Protein AF-A0A916D2C6-F1 (afdb_monomer)

pLDDT: mean 77.88, std 15.93, range [41.0, 95.31]

Secondary structure (DSSP, 8-state):
-THHHHHHHHTT-TTTTS----HHHHHHHHHHHHHHHHHS-TTTHHHHHHHHHHHHHHHTTPPPHHHHHHHHHHHHHHHHHHHHHHHHHHHHHHHHTT-

Sequence (99 aa):
GGFARLDRIERSNPHEDRQMISSATLDDLARRIGRAIEASPAKDIEKNVKALLQGGLAKLDVVPRAEFDVQAKVLARTREKLDALERKVAELEARQSGG

Radius of gyration: 24.2 Å; Cα contacts (8 Å, |Δi|>4): 20; chains: 1; bounding box: 48×23×71 Å

Foldseek 3Di:
DCVVVVVVVVVPPPCVPVPQQDPVLVVVLVVVLVVLCVVDDPVCSVVSSVVSVVVSCVVRPDDPPVNVVVVVVVVVVVVVVVVVVVVVVVVVVVVVVVD

Structure (mmCIF, N/CA/C/O backbone):
data_AF-A0A916D2C6-F1
#
_entry.id   AF-A0A916D2C6-F1
#
loop_
_atom_site.group_PDB
_atom_site.id
_atom_site.type_symbol
_atom_site.label_atom_id
_atom_site.label_alt_id
_atom_site.label_comp_id
_atom_site.label_asym_id
_atom_site.label_entity_id
_atom_site.label_seq_id
_atom_site.pdbx_PDB_ins_code
_atom_site.Cartn_x
_atom_site.Cartn_y
_atom_site.Cartn_z
_atom_site.occupancy
_atom_site.B_iso_or_equiv
_atom_site.auth_seq_id
_atom_site.auth_comp_id
_atom_site.auth_asym_id
_atom_site.auth_atom_id
_atom_site.pdbx_PDB_model_num
ATOM 1 N N . GLY A 1 1 ? -26.612 9.510 21.460 1.00 41.00 1 GLY A N 1
ATOM 2 C CA . GLY A 1 1 ? -27.159 8.849 20.259 1.00 41.00 1 GLY A CA 1
ATOM 3 C C . GLY A 1 1 ? -26.019 8.342 19.401 1.00 41.00 1 GLY A C 1
ATOM 4 O O . GLY A 1 1 ? -25.162 9.139 19.040 1.00 41.00 1 GLY A O 1
ATOM 5 N N . GLY A 1 2 ? -25.973 7.034 19.134 1.00 49.09 2 GLY A N 1
ATOM 6 C CA . GLY A 1 2 ? -24.842 6.350 18.479 1.00 49.09 2 GLY A CA 1
ATOM 7 C C . GLY A 1 2 ? -24.512 6.821 17.056 1.00 49.09 2 GLY A C 1
ATOM 8 O O . GLY A 1 2 ? -23.376 6.675 16.622 1.00 49.09 2 GLY A O 1
ATOM 9 N N . PHE A 1 3 ? -25.449 7.489 16.375 1.00 47.19 3 PHE A N 1
ATOM 10 C CA . PHE A 1 3 ? -25.261 8.012 15.015 1.00 47.19 3 PHE A CA 1
ATOM 11 C C . PHE A 1 3 ? -24.168 9.090 14.890 1.00 47.19 3 PHE A C 1
ATOM 13 O O . PHE A 1 3 ? -23.551 9.202 13.841 1.00 47.19 3 PHE A O 1
ATOM 20 N N . ALA A 1 4 ? -23.864 9.838 15.957 1.00 50.91 4 ALA A N 1
ATOM 21 C CA . ALA A 1 4 ? -22.848 10.897 15.916 1.00 50.91 4 ALA A CA 1
ATOM 22 C C . ALA A 1 4 ? -21.395 10.393 16.080 1.00 50.91 4 ALA A C 1
ATOM 24 O O . ALA A 1 4 ? -20.459 11.177 15.930 1.00 50.91 4 ALA A O 1
ATOM 25 N N . ARG A 1 5 ? -21.179 9.111 16.430 1.00 55.53 5 ARG A N 1
ATOM 26 C CA . ARG A 1 5 ? -19.826 8.547 16.626 1.00 55.53 5 ARG A CA 1
ATOM 27 C C . ARG A 1 5 ? -19.254 7.878 15.375 1.00 55.53 5 ARG A C 1
ATOM 29 O O . ARG A 1 5 ? -18.042 7.945 15.191 1.00 55.53 5 ARG A O 1
ATOM 36 N N . LEU A 1 6 ? -20.090 7.305 14.506 1.00 48.97 6 LEU A N 1
ATOM 37 C CA . LEU A 1 6 ? -19.640 6.716 13.233 1.00 48.97 6 LEU A CA 1
ATOM 38 C C . LEU A 1 6 ? -18.980 7.758 12.314 1.00 48.97 6 LEU A C 1
ATOM 40 O O . LEU A 1 6 ? -17.938 7.487 11.723 1.00 48.97 6 LEU A O 1
ATOM 44 N N . ASP A 1 7 ? -19.497 8.985 12.333 1.00 52.03 7 ASP A N 1
ATOM 45 C CA . ASP A 1 7 ? -18.976 10.164 11.625 1.00 52.03 7 ASP A CA 1
ATOM 46 C C . ASP A 1 7 ? -17.522 10.534 12.018 1.00 52.03 7 ASP A C 1
ATOM 48 O O . ASP A 1 7 ? -16.789 11.204 11.287 1.00 52.03 7 ASP A O 1
ATOM 52 N N . ARG A 1 8 ? -17.071 10.092 13.204 1.00 53.44 8 ARG A N 1
ATOM 53 C CA . ARG A 1 8 ? -15.700 10.303 13.699 1.00 53.44 8 ARG A CA 1
ATOM 54 C C . ARG A 1 8 ? -14.720 9.249 13.177 1.00 53.44 8 ARG A C 1
ATOM 56 O O . ARG A 1 8 ? -13.536 9.549 13.034 1.00 53.44 8 ARG A O 1
ATOM 63 N N . ILE A 1 9 ? -15.196 8.036 12.895 1.00 51.50 9 ILE A N 1
ATOM 64 C CA . ILE A 1 9 ? -14.363 6.942 12.377 1.00 51.50 9 ILE A CA 1
ATOM 65 C C . ILE A 1 9 ? -14.061 7.166 10.891 1.00 51.50 9 ILE A C 1
ATOM 67 O O . ILE A 1 9 ? -12.929 6.936 10.477 1.00 51.50 9 ILE A O 1
ATOM 71 N N . GLU A 1 10 ? -15.011 7.692 10.108 1.00 51.00 10 GLU A N 1
ATOM 72 C CA . GLU A 1 10 ? -14.760 8.059 8.702 1.00 51.00 10 GLU A CA 1
ATOM 73 C C . GLU A 1 10 ? -13.712 9.171 8.561 1.00 51.00 10 GLU A C 1
ATOM 75 O O . GLU A 1 10 ? -12.842 9.078 7.702 1.00 51.00 10 GLU A O 1
ATOM 80 N N . ARG A 1 11 ? -13.707 10.158 9.468 1.00 51.22 11 ARG A N 1
ATOM 81 C CA . ARG A 1 11 ? -12.689 11.229 9.522 1.00 51.22 11 ARG A CA 1
ATOM 82 C C . ARG A 1 11 ? -11.307 10.782 10.007 1.00 51.22 11 ARG A C 1
ATOM 84 O O . ARG A 1 11 ? -10.365 11.564 9.974 1.00 51.22 11 ARG A O 1
ATOM 91 N N . SER A 1 12 ? -11.194 9.549 10.494 1.00 44.62 12 SER A N 1
ATOM 92 C CA . SER A 1 12 ? -9.956 8.971 11.019 1.00 44.62 12 SER A CA 1
ATOM 93 C C . SER A 1 12 ? -9.455 7.865 10.095 1.00 44.62 12 SER A C 1
ATOM 95 O O . SER A 1 12 ? -9.028 6.819 10.576 1.00 44.62 12 SER A O 1
ATOM 97 N N . ASN A 1 13 ? -9.562 8.040 8.777 1.00 46.59 13 ASN A N 1
ATOM 98 C CA . ASN A 1 13 ? -8.932 7.137 7.826 1.00 46.59 13 ASN A CA 1
ATOM 99 C C . ASN A 1 13 ? -7.476 7.601 7.613 1.00 46.59 13 ASN A C 1
ATOM 101 O O . ASN A 1 13 ? -7.244 8.510 6.818 1.00 46.59 13 ASN A O 1
ATOM 105 N N . PRO A 1 14 ? -6.464 7.008 8.279 1.00 50.44 14 PRO A N 1
ATOM 106 C CA . PRO A 1 14 ? -5.063 7.446 8.189 1.00 50.44 14 PRO A CA 1
ATOM 107 C C . PRO A 1 14 ? -4.4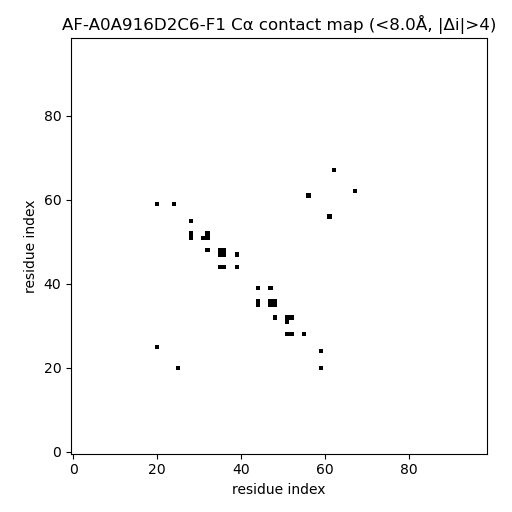34 7.215 6.802 1.00 50.44 14 PRO A C 1
ATOM 109 O O . PRO A 1 14 ? -3.233 7.396 6.620 1.00 50.44 14 PRO A O 1
ATOM 112 N N . HIS A 1 15 ? -5.227 6.762 5.829 1.00 52.28 15 HIS A N 1
ATOM 113 C CA . HIS A 1 15 ? -4.807 6.485 4.465 1.00 52.28 15 HIS A CA 1
ATOM 114 C C . HIS A 1 15 ? -5.211 7.572 3.458 1.00 52.28 15 HIS A C 1
ATOM 116 O O . HIS A 1 15 ? -4.809 7.449 2.307 1.00 52.28 15 HIS A O 1
ATOM 122 N N . GLU A 1 16 ? -5.952 8.623 3.843 1.00 51.16 16 GLU A N 1
ATOM 123 C CA . GLU A 1 16 ? -6.243 9.740 2.918 1.00 51.16 16 GLU A CA 1
ATOM 124 C C . GLU A 1 16 ? -4.973 10.496 2.484 1.00 51.16 16 GLU A C 1
ATOM 126 O O . GLU A 1 16 ? -4.892 10.937 1.342 1.00 51.16 16 GLU A O 1
ATOM 131 N N . ASP A 1 17 ? -3.941 10.538 3.337 1.00 49.84 17 ASP A N 1
ATOM 132 C CA . ASP A 1 17 ? -2.640 11.165 3.040 1.00 49.84 17 ASP A CA 1
ATOM 133 C C . ASP A 1 17 ? -1.627 10.224 2.361 1.00 49.84 17 ASP A C 1
ATOM 135 O O . ASP A 1 17 ? -0.497 10.625 2.059 1.00 49.84 17 ASP A O 1
ATOM 139 N N . ARG A 1 18 ? -1.991 8.961 2.081 1.00 54.06 18 ARG A N 1
ATOM 140 C CA . ARG A 1 18 ? -1.160 8.115 1.215 1.00 54.06 18 ARG A CA 1
ATOM 141 C C . ARG A 1 18 ? -1.301 8.649 -0.197 1.00 54.06 18 ARG A C 1
ATOM 143 O O . ARG A 1 18 ? -2.290 8.376 -0.867 1.00 54.06 18 ARG A O 1
ATOM 150 N N . GLN A 1 19 ? -0.296 9.411 -0.616 1.00 53.97 19 GLN A N 1
ATOM 151 C CA . GLN A 1 19 ? -0.115 9.903 -1.972 1.00 53.97 19 GLN A CA 1
ATOM 152 C C . GLN A 1 19 ? -0.475 8.788 -2.967 1.00 53.97 19 GLN A C 1
ATOM 154 O O . GLN A 1 19 ? 0.292 7.848 -3.174 1.00 53.97 19 GLN A O 1
ATOM 159 N N . MET A 1 20 ? -1.689 8.852 -3.524 1.00 59.69 20 MET A N 1
ATOM 160 C CA . MET A 1 20 ? -2.102 7.928 -4.571 1.00 59.69 20 MET A CA 1
ATOM 161 C C . MET A 1 20 ? -1.134 8.101 -5.734 1.00 59.69 20 MET A C 1
ATOM 163 O O . MET A 1 20 ? -0.638 9.208 -5.962 1.00 59.69 20 MET A O 1
ATOM 167 N N . ILE A 1 21 ? -0.857 7.010 -6.451 1.00 69.94 21 ILE A N 1
ATOM 168 C CA . ILE A 1 21 ? 0.002 7.030 -7.637 1.00 69.94 21 ILE A CA 1
ATOM 169 C C . ILE A 1 21 ? -0.388 8.237 -8.494 1.00 69.94 21 ILE A C 1
ATOM 171 O O . ILE A 1 21 ? -1.504 8.309 -9.011 1.00 69.94 21 ILE A O 1
ATOM 175 N N . SER A 1 22 ? 0.514 9.212 -8.598 1.00 69.19 22 SER A N 1
ATOM 176 C CA . SER A 1 22 ? 0.216 10.449 -9.310 1.00 69.19 22 SER A CA 1
ATOM 177 C C . SER A 1 22 ? 0.388 10.234 -10.809 1.00 69.19 22 SER A C 1
ATOM 179 O O . SER A 1 22 ? 1.280 9.494 -11.243 1.00 69.19 22 SER A O 1
ATOM 181 N N . SER A 1 23 ? -0.417 10.925 -11.616 1.00 74.88 23 SER A N 1
ATOM 182 C CA . SER A 1 23 ? -0.250 10.936 -13.075 1.00 74.88 23 SER A CA 1
ATOM 183 C C . SER A 1 23 ? 1.178 11.322 -13.474 1.00 74.88 23 SER A C 1
ATOM 185 O O . SER A 1 23 ? 1.774 10.662 -14.315 1.00 74.88 23 SER A O 1
ATOM 187 N N . ALA A 1 24 ? 1.781 12.287 -12.773 1.00 78.06 24 ALA A N 1
ATOM 188 C CA . ALA A 1 24 ? 3.161 12.714 -12.998 1.00 78.06 24 ALA A CA 1
ATOM 189 C C . ALA A 1 24 ? 4.191 11.578 -12.822 1.00 78.06 24 ALA A C 1
ATOM 191 O O . ALA A 1 24 ? 5.153 11.491 -13.585 1.00 78.06 24 ALA A O 1
ATOM 192 N N . THR A 1 25 ? 3.998 10.686 -11.844 1.00 81.94 25 THR A N 1
ATOM 193 C CA . THR A 1 25 ? 4.900 9.536 -11.629 1.00 81.94 25 THR A CA 1
ATOM 194 C C . THR A 1 25 ? 4.736 8.440 -12.683 1.00 81.94 25 THR A C 1
ATOM 196 O O . THR A 1 25 ? 5.725 7.830 -13.096 1.00 81.94 25 THR A O 1
ATOM 199 N N . LEU A 1 26 ? 3.508 8.220 -13.163 1.00 84.44 26 LEU A N 1
ATOM 200 C CA . LEU A 1 26 ? 3.226 7.310 -14.276 1.00 84.44 26 LEU A CA 1
ATOM 201 C C . LEU A 1 26 ? 3.805 7.849 -15.590 1.00 84.44 26 LEU A C 1
ATOM 203 O O . LEU A 1 26 ? 4.423 7.094 -16.342 1.00 84.44 26 LEU A O 1
ATOM 207 N N . ASP A 1 27 ? 3.677 9.155 -15.824 1.00 87.75 27 ASP A N 1
ATOM 208 C CA . ASP A 1 27 ? 4.220 9.834 -16.999 1.00 87.75 27 ASP A CA 1
ATOM 209 C C . ASP A 1 27 ? 5.752 9.753 -17.050 1.00 87.75 27 ASP A C 1
ATOM 211 O O . ASP A 1 27 ? 6.326 9.502 -18.113 1.00 87.75 27 ASP A O 1
ATOM 215 N N . ASP A 1 28 ? 6.441 9.912 -15.914 1.00 87.81 28 ASP A N 1
ATOM 216 C CA . ASP A 1 28 ? 7.897 9.734 -15.859 1.00 87.81 28 ASP A CA 1
ATOM 217 C C . ASP A 1 28 ? 8.311 8.288 -16.175 1.00 87.81 28 ASP A C 1
ATOM 219 O O . ASP A 1 28 ? 9.224 8.063 -16.978 1.00 87.81 28 ASP A O 1
ATOM 223 N N . LEU A 1 29 ? 7.608 7.295 -15.616 1.00 88.88 29 LEU A N 1
ATOM 224 C CA . LEU A 1 29 ? 7.867 5.884 -15.908 1.00 88.88 29 LEU A CA 1
ATOM 225 C C . LEU A 1 29 ? 7.666 5.572 -17.398 1.00 88.88 29 LEU A C 1
ATOM 227 O O . LEU A 1 29 ? 8.537 4.951 -18.013 1.00 88.88 29 LEU A O 1
ATOM 231 N N . ALA A 1 30 ? 6.573 6.052 -17.996 1.00 89.56 30 ALA A N 1
ATOM 232 C CA . ALA A 1 30 ? 6.287 5.881 -19.418 1.00 89.56 30 ALA A CA 1
ATOM 233 C C . ALA A 1 30 ? 7.390 6.494 -20.297 1.00 89.56 30 ALA A C 1
ATOM 235 O O . ALA A 1 30 ? 7.895 5.844 -21.215 1.00 89.56 30 ALA A O 1
ATOM 236 N N . ARG A 1 31 ? 7.849 7.710 -19.967 1.00 92.50 31 ARG A N 1
ATOM 237 C CA . ARG A 1 31 ? 8.959 8.373 -20.672 1.00 92.50 31 ARG A CA 1
ATOM 238 C C . ARG A 1 31 ? 10.276 7.607 -20.539 1.00 92.50 31 ARG A C 1
ATOM 240 O O . ARG A 1 31 ? 11.044 7.537 -21.497 1.00 92.50 31 ARG A O 1
ATOM 247 N N . ARG A 1 32 ? 10.563 7.037 -19.364 1.00 88.94 32 ARG A N 1
ATOM 248 C CA . ARG A 1 32 ? 11.775 6.232 -19.124 1.00 88.94 32 ARG A CA 1
ATOM 249 C C . ARG A 1 32 ? 11.758 4.927 -19.915 1.00 88.94 32 ARG A C 1
ATOM 251 O O . ARG A 1 32 ? 12.798 4.544 -20.444 1.00 88.94 32 ARG A O 1
ATOM 258 N N . ILE A 1 33 ? 10.595 4.289 -20.035 1.00 91.06 33 ILE A N 1
ATOM 259 C CA . ILE A 1 33 ? 10.403 3.100 -20.873 1.00 91.06 33 ILE A CA 1
ATOM 260 C C . ILE A 1 33 ? 10.592 3.448 -22.352 1.00 91.06 33 ILE A C 1
ATOM 262 O O . ILE A 1 33 ? 11.357 2.763 -23.023 1.00 91.06 33 ILE A O 1
ATOM 266 N N . GLY A 1 34 ? 9.983 4.535 -22.841 1.00 90.06 34 GLY A N 1
ATOM 267 C CA . GLY A 1 34 ? 10.144 4.985 -24.231 1.00 90.06 34 GLY A CA 1
ATOM 268 C C . GLY A 1 34 ? 11.613 5.187 -24.617 1.00 90.06 34 GLY A C 1
ATOM 269 O O . GLY A 1 34 ? 12.085 4.593 -25.582 1.00 90.06 34 GLY A O 1
ATOM 270 N N . ARG A 1 35 ? 12.378 5.908 -23.784 1.00 90.12 35 ARG A N 1
ATOM 271 C CA . ARG A 1 35 ? 13.826 6.094 -23.997 1.00 90.12 35 ARG A CA 1
ATOM 272 C C . ARG A 1 35 ? 14.608 4.781 -23.985 1.00 90.12 35 ARG A C 1
ATOM 274 O O . ARG A 1 35 ? 15.560 4.623 -24.740 1.00 90.12 35 ARG A O 1
ATOM 281 N N . ALA A 1 36 ? 14.237 3.844 -23.114 1.00 88.25 36 ALA A N 1
ATOM 282 C CA . ALA A 1 36 ? 14.913 2.555 -23.036 1.00 88.25 36 ALA A CA 1
ATOM 283 C C . ALA A 1 36 ? 14.640 1.679 -24.260 1.00 88.25 36 ALA A C 1
ATOM 285 O O . ALA A 1 36 ? 15.532 0.945 -24.672 1.00 88.25 36 ALA A O 1
ATOM 286 N N . ILE A 1 37 ? 13.446 1.768 -24.849 1.00 90.31 37 ILE A N 1
ATOM 287 C CA . ILE A 1 37 ? 13.102 1.085 -26.100 1.00 90.31 37 ILE A CA 1
ATOM 288 C C . ILE A 1 37 ? 13.929 1.658 -27.254 1.00 90.31 37 ILE A C 1
ATOM 290 O O . ILE A 1 37 ? 14.555 0.891 -27.977 1.00 90.31 37 ILE A O 1
ATOM 294 N N . GLU A 1 38 ? 13.993 2.986 -27.385 1.00 88.69 38 GLU A N 1
ATOM 295 C CA . GLU A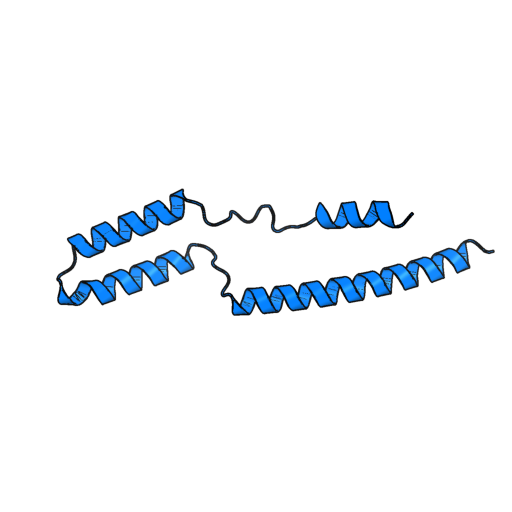 1 38 ? 14.774 3.664 -28.433 1.00 88.69 38 GLU A CA 1
ATOM 296 C C . GLU A 1 38 ? 16.279 3.366 -28.343 1.00 88.69 38 GLU A C 1
ATOM 298 O O . GLU A 1 38 ? 16.950 3.230 -29.363 1.00 88.69 38 GLU A O 1
ATOM 303 N N . ALA A 1 39 ? 16.811 3.242 -27.123 1.00 86.25 39 ALA A N 1
ATOM 304 C CA . ALA A 1 39 ? 18.231 2.997 -26.879 1.00 86.25 39 ALA A CA 1
ATOM 305 C C . ALA A 1 39 ? 18.624 1.506 -26.852 1.00 86.25 39 ALA A C 1
ATOM 307 O O . ALA A 1 39 ? 19.816 1.200 -26.777 1.00 86.25 39 ALA A O 1
ATOM 308 N N . SER A 1 40 ? 17.664 0.572 -26.870 1.00 86.25 40 SER A N 1
ATOM 309 C CA . SER A 1 40 ? 17.952 -0.863 -26.740 1.00 86.25 40 SER A CA 1
ATOM 310 C C . SER A 1 40 ? 18.011 -1.569 -28.095 1.00 86.25 40 SER A C 1
ATOM 312 O O . SER A 1 40 ? 17.127 -1.382 -28.931 1.00 86.25 40 SER A O 1
ATOM 314 N N . PRO A 1 41 ? 18.980 -2.480 -28.302 1.00 88.19 41 PRO A N 1
ATOM 315 C CA . PRO A 1 41 ? 18.924 -3.428 -29.406 1.00 88.19 41 PRO A CA 1
ATOM 316 C C . PRO A 1 41 ? 17.616 -4.225 -29.372 1.00 88.19 41 PRO A C 1
ATOM 318 O O . PRO A 1 41 ? 17.178 -4.643 -28.301 1.00 88.19 41 PRO A O 1
ATOM 321 N N . ALA A 1 42 ? 17.028 -4.514 -30.539 1.00 85.56 42 ALA A N 1
ATOM 322 C CA . ALA A 1 42 ? 15.725 -5.184 -30.647 1.00 85.56 42 ALA A CA 1
ATOM 323 C C . ALA A 1 42 ? 15.610 -6.490 -29.833 1.00 85.56 42 ALA A C 1
ATOM 325 O O . ALA A 1 42 ? 14.537 -6.820 -29.337 1.00 85.56 42 ALA A O 1
ATOM 326 N N . LYS A 1 43 ? 16.725 -7.212 -29.660 1.00 86.19 43 LYS A N 1
ATOM 327 C CA . LYS A 1 43 ? 16.795 -8.465 -28.892 1.00 86.19 43 LYS A CA 1
ATOM 328 C C . LYS A 1 43 ? 16.696 -8.279 -27.372 1.00 86.19 43 LYS A C 1
ATOM 330 O O . LYS A 1 43 ? 16.307 -9.218 -26.689 1.00 86.19 43 LYS A O 1
ATOM 335 N N . ASP A 1 44 ? 17.020 -7.097 -26.853 1.00 88.38 44 ASP A N 1
ATOM 336 C CA . ASP A 1 44 ? 17.092 -6.818 -25.412 1.00 88.38 44 ASP A CA 1
ATOM 337 C C . ASP A 1 44 ? 15.954 -5.916 -24.907 1.00 88.38 44 ASP A C 1
ATOM 339 O O . ASP A 1 44 ? 15.825 -5.709 -23.697 1.00 88.38 44 ASP A O 1
ATOM 343 N N . ILE A 1 45 ? 15.102 -5.406 -25.807 1.00 89.88 45 ILE A N 1
ATOM 344 C CA . ILE A 1 45 ? 13.986 -4.507 -25.469 1.00 89.88 45 ILE A CA 1
ATOM 345 C C . ILE A 1 45 ? 13.097 -5.117 -24.381 1.00 89.88 45 ILE A C 1
ATOM 347 O O . ILE A 1 45 ? 12.859 -4.474 -23.361 1.00 89.88 45 ILE A O 1
ATOM 351 N N . GLU A 1 46 ? 12.637 -6.359 -24.557 1.00 88.62 46 GLU A N 1
ATOM 352 C CA . GLU A 1 46 ? 11.730 -7.008 -23.602 1.00 88.62 46 GLU A CA 1
ATOM 353 C C . GLU A 1 46 ? 12.340 -7.067 -22.194 1.00 88.62 46 GLU A C 1
ATOM 355 O O . GLU A 1 46 ? 11.701 -6.698 -21.206 1.00 88.62 46 GLU A O 1
ATOM 360 N N . LYS A 1 47 ? 13.614 -7.464 -22.106 1.00 90.38 47 LYS A N 1
ATOM 361 C CA . LYS A 1 47 ? 14.350 -7.571 -20.844 1.00 90.38 47 LYS A CA 1
ATOM 362 C C . LYS A 1 47 ? 14.499 -6.208 -20.165 1.00 90.38 47 LYS A C 1
ATOM 364 O O . LYS A 1 47 ? 14.237 -6.093 -18.966 1.00 90.38 47 LYS A O 1
ATOM 369 N N . ASN A 1 48 ? 14.889 -5.182 -20.920 1.00 87.88 48 ASN A N 1
ATOM 370 C CA . ASN A 1 48 ? 15.122 -3.837 -20.391 1.00 87.88 48 ASN A CA 1
ATOM 371 C C . ASN A 1 48 ? 13.814 -3.160 -19.957 1.00 87.88 48 ASN A C 1
ATOM 373 O O . ASN A 1 48 ? 13.754 -2.565 -18.880 1.00 87.88 48 ASN A O 1
ATOM 377 N N . VAL A 1 49 ? 12.740 -3.317 -20.735 1.00 90.38 49 VAL A N 1
ATOM 378 C CA . VAL A 1 49 ? 11.403 -2.813 -20.387 1.00 90.38 49 VAL A CA 1
ATOM 379 C C . VAL A 1 49 ? 10.868 -3.511 -19.137 1.00 90.38 49 VAL A C 1
ATOM 381 O O . VAL A 1 49 ? 10.389 -2.840 -18.223 1.00 90.38 49 VAL A O 1
ATOM 384 N N . LYS A 1 50 ? 11.003 -4.840 -19.039 1.00 89.31 50 LYS A N 1
ATOM 385 C CA . LYS A 1 50 ? 10.571 -5.604 -17.860 1.00 89.31 50 LYS A CA 1
ATOM 386 C C . LYS A 1 50 ? 11.294 -5.157 -16.589 1.00 89.31 50 LYS A C 1
ATOM 388 O O . LYS A 1 50 ? 10.640 -4.936 -15.572 1.00 89.31 50 LYS A O 1
ATOM 393 N N . ALA A 1 51 ? 12.612 -4.964 -16.652 1.00 89.62 51 ALA A N 1
ATOM 394 C CA . ALA A 1 51 ? 13.396 -4.483 -15.515 1.00 89.62 51 ALA A CA 1
ATOM 395 C C . ALA A 1 51 ? 12.968 -3.072 -15.067 1.00 89.62 51 ALA A C 1
ATOM 397 O O . ALA A 1 51 ? 12.852 -2.804 -13.869 1.00 89.62 51 ALA A O 1
ATOM 398 N N . LEU A 1 52 ? 12.677 -2.176 -16.018 1.00 88.94 52 LEU A N 1
ATOM 399 C CA . LEU A 1 52 ? 12.196 -0.824 -15.721 1.00 88.94 52 LEU A CA 1
ATOM 400 C C . LEU A 1 52 ? 10.785 -0.810 -15.136 1.00 88.94 52 LEU A C 1
ATOM 402 O O . LEU A 1 52 ? 10.540 -0.049 -14.205 1.00 88.94 52 LEU A O 1
ATOM 406 N N . LEU A 1 53 ? 9.880 -1.657 -15.629 1.00 88.00 53 LEU A N 1
ATOM 407 C CA . LEU A 1 53 ? 8.539 -1.813 -15.065 1.00 88.00 53 LEU A CA 1
ATOM 408 C C . LEU A 1 53 ? 8.598 -2.345 -13.633 1.00 88.00 53 LEU A C 1
ATOM 410 O O . LEU A 1 53 ? 7.961 -1.783 -12.748 1.00 88.00 53 LEU A O 1
ATOM 414 N N . GLN A 1 54 ? 9.406 -3.377 -13.383 1.00 85.75 54 GLN A N 1
ATOM 415 C CA . GLN A 1 54 ? 9.588 -3.934 -12.041 1.00 85.75 54 GLN A CA 1
ATOM 416 C C . GLN A 1 54 ? 10.166 -2.895 -11.071 1.00 85.75 54 GLN A C 1
ATOM 418 O O . GLN A 1 54 ? 9.639 -2.715 -9.974 1.00 85.75 54 GLN A O 1
ATOM 423 N N . GLY A 1 55 ? 11.203 -2.160 -11.485 1.00 85.56 55 GLY A N 1
ATOM 424 C CA . GLY A 1 55 ? 11.795 -1.098 -10.669 1.00 85.56 55 GLY A CA 1
ATOM 425 C C . GLY A 1 55 ? 10.902 0.138 -10.512 1.00 85.56 55 GLY A C 1
ATOM 426 O O . GLY A 1 55 ? 10.972 0.817 -9.491 1.00 85.56 55 GLY A O 1
ATOM 427 N N . GLY A 1 56 ? 10.070 0.443 -11.510 1.00 84.62 56 GLY A N 1
ATOM 428 C CA . GLY A 1 56 ? 9.097 1.532 -11.478 1.00 84.62 56 GLY A CA 1
ATOM 429 C C . GLY A 1 56 ? 7.957 1.242 -10.513 1.00 84.62 56 GLY A C 1
ATOM 430 O O . GLY A 1 56 ? 7.708 2.035 -9.614 1.00 84.62 56 GLY A O 1
ATOM 431 N N . LEU A 1 57 ? 7.329 0.071 -10.637 1.00 81.06 57 LEU A N 1
ATOM 432 C CA . LEU A 1 57 ? 6.244 -0.364 -9.756 1.00 81.06 57 LEU A CA 1
ATOM 433 C C . LEU A 1 57 ? 6.695 -0.465 -8.294 1.00 81.06 57 LEU A C 1
ATOM 435 O O . LEU A 1 57 ? 5.979 -0.001 -7.414 1.00 81.06 57 LEU A O 1
ATOM 439 N N . ALA A 1 58 ? 7.907 -0.961 -8.027 1.00 78.38 58 ALA A N 1
ATOM 440 C CA . ALA A 1 58 ? 8.460 -1.007 -6.671 1.00 78.38 58 ALA A CA 1
ATOM 441 C C . ALA A 1 58 ? 8.606 0.382 -6.014 1.00 78.38 58 ALA A C 1
ATOM 443 O O . ALA A 1 58 ? 8.557 0.490 -4.793 1.00 78.38 58 ALA A O 1
ATOM 444 N N . LYS A 1 59 ? 8.773 1.451 -6.806 1.00 74.88 59 LYS A N 1
ATOM 445 C CA . LYS A 1 59 ? 8.857 2.835 -6.305 1.00 74.88 59 LYS A CA 1
ATOM 446 C C . LYS A 1 59 ? 7.497 3.497 -6.093 1.00 74.88 59 LYS A C 1
ATOM 448 O O . LYS A 1 59 ? 7.446 4.546 -5.462 1.00 74.88 59 LYS A O 1
ATOM 453 N N . LEU A 1 60 ? 6.423 2.917 -6.624 1.00 74.19 60 LEU A N 1
ATOM 454 C CA . LEU A 1 60 ? 5.070 3.473 -6.564 1.00 74.19 60 LEU A CA 1
ATOM 455 C C . LEU A 1 60 ? 4.279 3.021 -5.317 1.00 74.19 60 LEU A C 1
ATOM 457 O O . LEU A 1 60 ? 3.067 3.201 -5.296 1.00 74.19 60 LEU A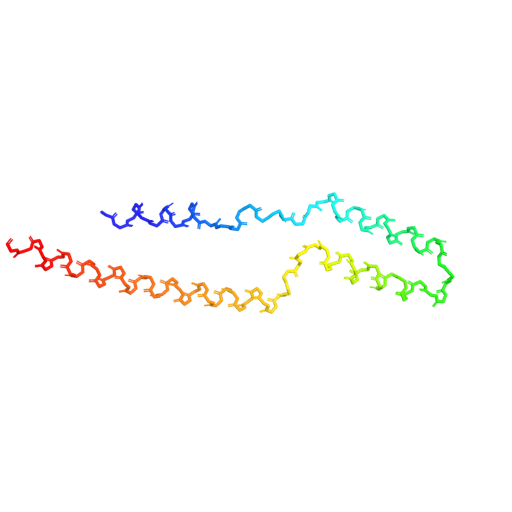 O 1
ATOM 461 N N . ASP A 1 61 ? 4.941 2.421 -4.312 1.00 67.50 61 ASP A N 1
ATOM 462 C CA . ASP A 1 61 ? 4.326 1.807 -3.109 1.00 67.50 61 ASP A CA 1
ATOM 463 C C . ASP A 1 61 ? 3.071 0.977 -3.450 1.00 67.50 61 ASP A C 1
ATOM 465 O O . ASP A 1 61 ? 2.046 1.0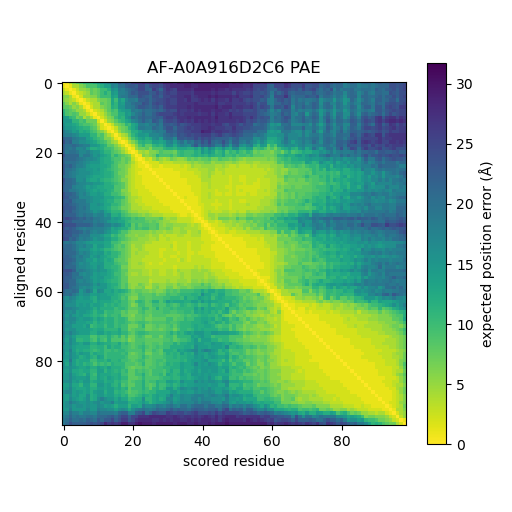26 -2.768 1.00 67.50 61 ASP A O 1
ATOM 469 N N . VAL A 1 62 ? 3.115 0.247 -4.575 1.00 71.62 62 VAL A N 1
ATOM 470 C CA . VAL A 1 62 ? 1.972 -0.552 -5.024 1.00 71.62 62 VAL A CA 1
ATOM 471 C C . VAL A 1 62 ? 1.774 -1.714 -4.063 1.00 71.62 62 VAL A C 1
ATOM 473 O O . VAL A 1 62 ? 2.618 -2.599 -3.951 1.00 71.62 62 VAL A O 1
ATOM 476 N N . VAL A 1 63 ? 0.633 -1.733 -3.382 1.00 67.56 63 VAL A N 1
ATOM 477 C CA . VAL A 1 63 ? 0.237 -2.886 -2.573 1.00 67.56 63 VAL A CA 1
ATOM 478 C C . VAL A 1 63 ? -0.260 -3.975 -3.527 1.00 67.56 63 VAL A C 1
ATOM 480 O O . VAL A 1 63 ? -1.200 -3.726 -4.294 1.00 67.56 63 VAL A O 1
ATOM 483 N N . PRO A 1 64 ? 0.326 -5.185 -3.517 1.00 77.44 64 PRO A N 1
ATOM 484 C CA . PRO A 1 64 ? -0.197 -6.298 -4.292 1.00 77.44 64 PRO A CA 1
ATOM 485 C C . PRO A 1 64 ? -1.670 -6.535 -3.963 1.00 77.44 64 PRO A C 1
ATOM 487 O O . PRO A 1 64 ? -2.080 -6.460 -2.803 1.00 77.44 64 PRO A O 1
ATOM 490 N N . ARG A 1 65 ? -2.481 -6.886 -4.968 1.00 78.00 65 ARG A N 1
ATOM 491 C CA . ARG A 1 65 ? -3.926 -7.074 -4.761 1.00 78.00 65 ARG A CA 1
ATOM 492 C C . ARG A 1 65 ? -4.242 -8.068 -3.635 1.00 78.00 65 ARG A C 1
ATOM 494 O O . ARG A 1 65 ? -5.150 -7.829 -2.849 1.00 78.00 65 ARG A O 1
ATOM 501 N N . ALA A 1 66 ? -3.451 -9.133 -3.517 1.00 75.88 66 ALA A N 1
ATOM 502 C CA . ALA A 1 66 ? -3.596 -10.118 -2.450 1.00 75.88 66 ALA A CA 1
ATOM 503 C C . ALA A 1 66 ? -3.401 -9.516 -1.044 1.00 75.88 66 ALA A C 1
ATOM 505 O O . ALA A 1 66 ? -4.142 -9.853 -0.123 1.00 75.88 66 ALA A O 1
ATOM 506 N N . GLU A 1 67 ? -2.441 -8.604 -0.872 1.00 77.50 67 GLU A N 1
ATOM 507 C CA . GLU A 1 67 ? -2.196 -7.928 0.407 1.00 77.50 67 GLU A CA 1
ATOM 508 C C . GLU A 1 67 ? -3.312 -6.935 0.743 1.00 77.50 67 GLU A C 1
ATOM 510 O O . GLU A 1 67 ? -3.729 -6.849 1.900 1.00 77.50 67 GLU A O 1
ATOM 515 N N . PHE A 1 68 ? -3.856 -6.247 -0.265 1.00 81.62 68 PHE A N 1
ATOM 516 C CA . PHE A 1 68 ? -5.042 -5.407 -0.100 1.00 81.62 68 PHE A CA 1
ATOM 517 C C . PHE A 1 68 ? -6.243 -6.226 0.393 1.00 81.62 68 PHE A C 1
ATOM 519 O O . PHE A 1 68 ? -6.895 -5.850 1.368 1.00 81.62 68 PHE A O 1
ATOM 526 N N . ASP A 1 69 ? -6.508 -7.377 -0.228 1.00 79.31 69 ASP A N 1
ATOM 527 C CA . ASP A 1 69 ? -7.634 -8.235 0.151 1.00 79.31 69 ASP A CA 1
ATOM 528 C C . ASP A 1 69 ? -7.480 -8.777 1.590 1.00 79.31 69 ASP A C 1
ATOM 530 O O . ASP A 1 69 ? -8.466 -8.928 2.318 1.00 79.31 69 ASP A O 1
ATOM 534 N N . VAL A 1 70 ? -6.246 -9.036 2.044 1.00 89.12 70 VAL A N 1
ATOM 535 C CA . VAL A 1 70 ? -5.960 -9.389 3.446 1.00 89.12 70 VAL A CA 1
ATOM 536 C C . VAL A 1 70 ? -6.254 -8.214 4.381 1.00 89.12 70 VAL A C 1
ATOM 538 O O . VAL A 1 70 ? -6.936 -8.404 5.390 1.00 89.12 70 VAL A O 1
ATOM 541 N N . GLN A 1 71 ? -5.802 -7.002 4.051 1.00 76.69 71 GLN A N 1
ATOM 542 C CA . GLN A 1 71 ? -6.069 -5.806 4.860 1.00 76.69 71 GLN A CA 1
ATOM 543 C C . GLN A 1 71 ? -7.571 -5.504 4.953 1.00 76.69 71 GLN A C 1
ATOM 545 O O . GLN A 1 71 ? -8.068 -5.208 6.040 1.00 76.69 71 GLN A O 1
ATOM 550 N N . ALA A 1 72 ? -8.319 -5.682 3.861 1.00 83.94 72 ALA A N 1
ATOM 551 C CA . ALA A 1 72 ? -9.773 -5.545 3.853 1.00 83.94 72 ALA A CA 1
ATOM 552 C C . ALA A 1 72 ? -10.453 -6.526 4.827 1.00 83.94 72 ALA A C 1
ATOM 554 O O . ALA A 1 72 ? -11.344 -6.137 5.584 1.00 83.94 72 ALA A O 1
ATOM 555 N N . LYS A 1 73 ? -9.994 -7.786 4.880 1.00 86.81 73 LYS A N 1
ATOM 556 C CA . LYS A 1 73 ? -10.488 -8.784 5.849 1.00 86.81 73 LYS A CA 1
ATOM 557 C C . LYS A 1 73 ? -10.152 -8.409 7.293 1.00 86.81 73 LYS A C 1
ATOM 559 O O . LYS A 1 73 ? -10.990 -8.568 8.180 1.00 86.81 73 LYS A O 1
ATOM 564 N N . VAL A 1 74 ? -8.940 -7.912 7.542 1.00 92.44 74 VAL A N 1
ATOM 565 C CA . VAL A 1 74 ? -8.531 -7.438 8.875 1.00 92.44 74 VAL A CA 1
ATOM 566 C C . VAL A 1 74 ? -9.403 -6.261 9.318 1.00 92.44 74 VAL A C 1
ATOM 568 O O . VAL A 1 74 ? -9.871 -6.245 10.459 1.00 92.44 74 VAL A O 1
ATOM 571 N N . LEU A 1 75 ? -9.681 -5.315 8.419 1.00 92.00 75 LEU A N 1
ATOM 572 C CA . LEU A 1 75 ? -10.550 -4.172 8.688 1.00 92.00 75 LEU A CA 1
ATOM 573 C C . LEU A 1 75 ? -11.989 -4.607 8.994 1.00 92.00 75 LEU A C 1
ATOM 575 O O . LEU A 1 75 ? -12.559 -4.148 9.982 1.00 92.00 75 LEU A O 1
ATOM 579 N N . ALA A 1 76 ? -12.550 -5.535 8.212 1.00 87.38 76 ALA A N 1
ATOM 580 C CA . ALA A 1 76 ? -13.881 -6.095 8.462 1.00 87.38 76 ALA A CA 1
ATOM 581 C C . ALA A 1 76 ? -13.978 -6.715 9.866 1.00 87.38 76 ALA A C 1
ATOM 583 O O . ALA A 1 76 ? -14.837 -6.333 10.659 1.00 87.38 76 ALA A O 1
ATOM 584 N N . ARG A 1 77 ? -13.014 -7.570 10.232 1.00 91.25 77 ARG A N 1
ATOM 585 C CA . ARG A 1 77 ? -12.950 -8.179 11.570 1.00 91.25 77 ARG A CA 1
ATOM 586 C C . ARG A 1 77 ? -12.781 -7.142 12.684 1.00 91.25 77 ARG A C 1
ATOM 588 O O . ARG A 1 77 ? -13.230 -7.353 13.809 1.00 91.25 77 ARG A O 1
ATOM 595 N N . THR A 1 78 ? -12.090 -6.040 12.405 1.00 90.62 78 THR A N 1
ATOM 596 C CA . THR A 1 78 ? -11.889 -4.957 13.377 1.00 90.62 78 THR A CA 1
ATOM 597 C C . THR A 1 78 ? -13.189 -4.199 13.621 1.00 90.62 78 THR A C 1
ATOM 599 O O . THR A 1 78 ? -13.511 -3.948 14.778 1.00 90.62 78 THR A O 1
ATOM 602 N N . ARG A 1 79 ? -13.972 -3.921 12.568 1.00 90.62 79 ARG A N 1
ATOM 603 C CA . ARG A 1 79 ? -15.316 -3.329 12.687 1.00 90.62 79 ARG A CA 1
ATOM 604 C C . ARG A 1 79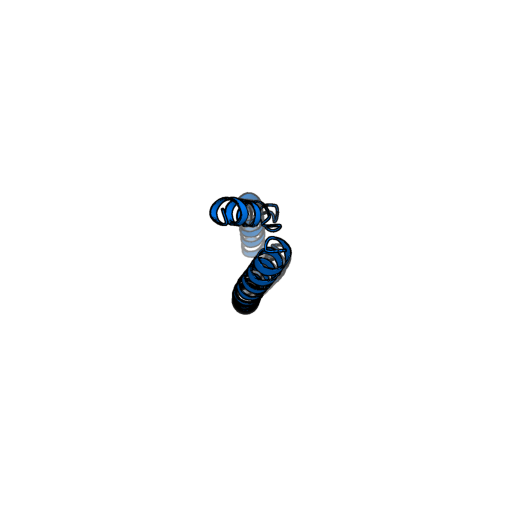 ? -16.256 -4.218 13.500 1.00 90.62 79 ARG A C 1
ATOM 606 O O . ARG A 1 79 ? -16.847 -3.743 14.457 1.00 90.62 79 ARG A O 1
ATOM 613 N N . GLU A 1 80 ? -16.283 -5.522 13.224 1.00 90.75 80 GLU A N 1
ATOM 614 C CA . GLU A 1 80 ? -17.088 -6.476 14.006 1.00 90.75 80 GLU A CA 1
ATOM 615 C C . GLU A 1 80 ? -16.728 -6.467 15.501 1.00 90.75 80 GLU A C 1
ATOM 617 O O . GLU A 1 80 ? -17.598 -6.468 16.374 1.00 90.75 80 GLU A O 1
ATOM 622 N N . LYS A 1 81 ? -15.426 -6.453 15.817 1.00 90.19 81 LYS A N 1
ATOM 623 C CA . LYS A 1 81 ? -14.954 -6.380 17.206 1.00 90.19 81 LYS A CA 1
ATOM 62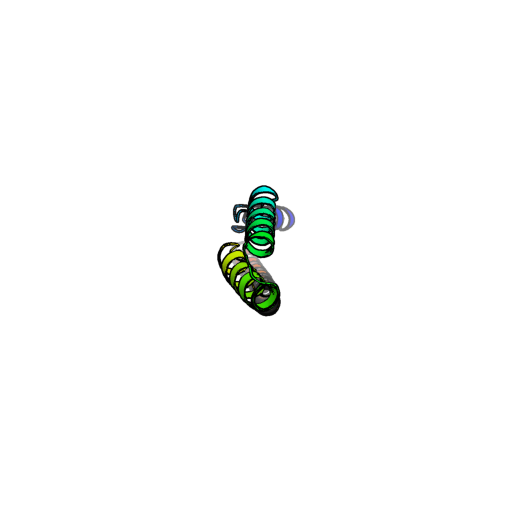4 C C . LYS A 1 81 ? -15.298 -5.045 17.859 1.00 90.19 81 LYS A C 1
ATOM 626 O O . LYS A 1 81 ? -15.623 -5.037 19.045 1.00 90.19 81 LYS A O 1
ATOM 631 N N . LEU A 1 82 ? -15.203 -3.946 17.111 1.00 94.19 82 LEU A N 1
ATOM 632 C CA . LEU A 1 82 ? -15.543 -2.616 17.596 1.00 94.19 82 LEU A CA 1
ATOM 633 C C . LEU A 1 82 ? -17.026 -2.549 17.970 1.00 94.19 82 LEU A C 1
ATOM 635 O O . LEU A 1 82 ? -17.329 -2.213 19.110 1.00 94.19 82 LEU A O 1
ATOM 639 N N . ASP A 1 83 ? -17.918 -2.999 17.088 1.00 90.06 83 A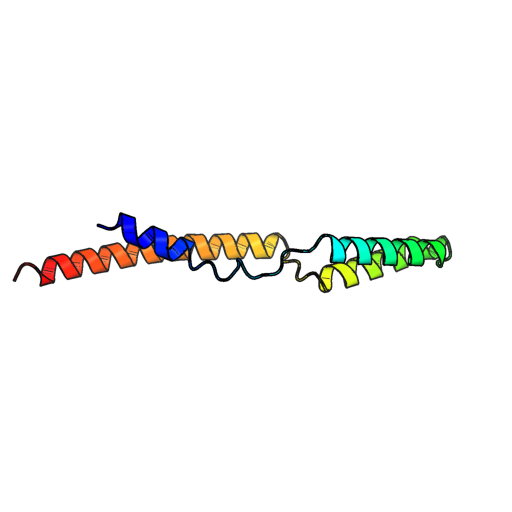SP A N 1
ATOM 640 C CA . ASP A 1 83 ? -19.363 -3.039 17.346 1.00 90.06 83 ASP A CA 1
ATOM 641 C C . ASP A 1 83 ? -19.695 -3.867 18.598 1.00 90.06 83 ASP A C 1
ATOM 643 O O . ASP A 1 83 ? -20.525 -3.486 19.427 1.00 90.06 83 ASP A O 1
ATOM 647 N N . ALA A 1 84 ? -19.026 -5.011 18.776 1.00 92.44 84 ALA A N 1
ATOM 648 C CA . ALA A 1 84 ? -19.210 -5.854 19.954 1.00 92.44 84 ALA A CA 1
ATOM 649 C C . ALA A 1 84 ? -18.750 -5.166 21.252 1.00 92.44 84 ALA A C 1
ATOM 651 O O . ALA A 1 84 ? -19.387 -5.326 22.296 1.00 92.44 84 ALA A O 1
ATOM 652 N N . LEU A 1 85 ? -17.649 -4.411 21.206 1.00 93.50 85 LEU A N 1
ATOM 653 C CA . LEU A 1 85 ? -17.165 -3.638 22.350 1.00 93.50 85 LEU A CA 1
ATOM 654 C C . LEU A 1 85 ? -18.087 -2.457 22.658 1.00 93.50 85 LEU A C 1
ATOM 656 O O . LEU A 1 85 ? -18.407 -2.247 23.825 1.00 93.50 85 LEU A O 1
ATOM 660 N N . GLU A 1 86 ? -18.566 -1.738 21.644 1.00 93.25 86 GLU A N 1
ATOM 661 C CA . GLU A 1 86 ? -19.513 -0.634 21.825 1.00 93.25 86 GLU A CA 1
ATOM 662 C C . GLU A 1 86 ? -20.809 -1.099 22.501 1.00 93.25 86 GLU A C 1
ATOM 664 O O . GLU A 1 86 ? -21.297 -0.428 23.411 1.00 93.25 86 GLU A O 1
ATOM 669 N N . ARG A 1 87 ? -21.326 -2.281 22.133 1.00 92.25 87 ARG A N 1
ATOM 670 C CA . ARG A 1 87 ? -22.487 -2.895 22.805 1.00 92.25 87 ARG A CA 1
ATOM 671 C C . ARG A 1 87 ? -22.212 -3.193 24.275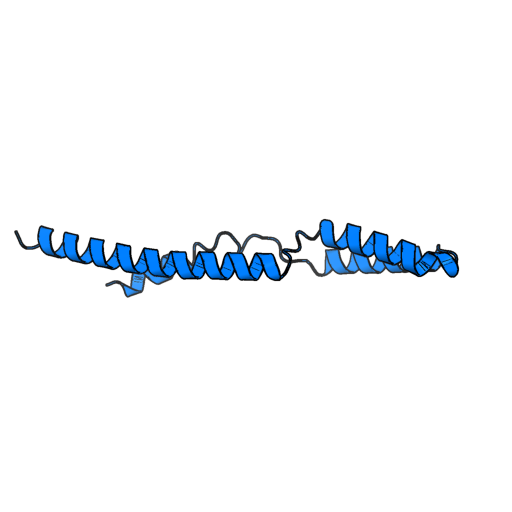 1.00 92.25 87 ARG A C 1
ATOM 673 O O . ARG A 1 87 ? -23.002 -2.806 25.130 1.00 92.25 87 ARG A O 1
ATOM 680 N N . LYS A 1 88 ? -21.073 -3.823 24.580 1.00 93.00 88 LYS A N 1
ATOM 681 C CA . LYS A 1 88 ? -20.683 -4.126 25.967 1.00 93.00 88 LYS A CA 1
ATOM 682 C C . LYS A 1 88 ? -20.541 -2.864 26.811 1.00 93.00 88 LYS A C 1
ATOM 684 O O . LYS A 1 88 ? -20.970 -2.848 27.958 1.00 93.00 88 LYS A O 1
ATOM 689 N N . VAL A 1 89 ? -19.943 -1.811 26.255 1.00 95.31 89 VAL A N 1
ATOM 690 C CA . VAL A 1 89 ? -19.816 -0.524 26.948 1.00 95.31 89 VAL A CA 1
ATOM 691 C C . VAL A 1 89 ? -21.196 0.073 27.213 1.00 95.31 89 VAL A C 1
ATOM 693 O O . VAL A 1 89 ? -21.466 0.441 28.349 1.00 95.31 89 VAL A O 1
ATOM 696 N N . ALA A 1 90 ? -22.095 0.086 26.224 1.00 91.19 90 ALA A N 1
ATOM 697 C CA . ALA A 1 90 ? -23.453 0.597 26.406 1.00 91.19 90 ALA A CA 1
ATOM 698 C C . ALA A 1 90 ? -24.236 -0.169 27.491 1.00 91.19 90 ALA A C 1
ATOM 700 O O . ALA A 1 90 ? -24.922 0.444 28.307 1.00 91.19 90 ALA A O 1
ATOM 701 N N . GLU A 1 91 ? -24.106 -1.498 27.545 1.00 92.75 91 GLU A N 1
ATOM 702 C CA . GLU A 1 91 ? -24.700 -2.320 28.608 1.00 92.75 91 GLU A CA 1
ATOM 703 C C . GLU A 1 91 ? -24.145 -1.960 29.994 1.00 92.75 91 GLU A C 1
ATOM 705 O O . GLU A 1 91 ? -24.897 -1.865 30.964 1.00 92.75 91 GLU A O 1
ATOM 710 N N . LEU A 1 92 ? -22.832 -1.743 30.108 1.00 92.94 92 LEU A N 1
ATOM 711 C CA . LEU A 1 92 ? -22.194 -1.349 31.365 1.00 92.94 92 LEU A CA 1
ATOM 712 C C . LEU A 1 92 ? -22.600 0.070 31.797 1.00 92.94 92 LEU A C 1
ATOM 714 O O . LEU A 1 92 ? -22.910 0.274 32.969 1.00 92.94 92 LEU A O 1
ATOM 718 N N . GLU A 1 93 ? -22.656 1.025 30.866 1.00 91.88 93 GLU A N 1
ATOM 719 C CA . GLU A 1 93 ? -23.114 2.401 31.112 1.00 91.88 93 GLU A CA 1
ATOM 720 C C . GLU A 1 93 ? -24.589 2.439 31.555 1.00 91.88 93 GLU A C 1
ATOM 722 O O . GLU A 1 93 ? -24.946 3.167 32.486 1.00 91.88 93 GLU A O 1
ATOM 727 N N . ALA A 1 94 ? -25.452 1.609 30.959 1.00 89.00 94 ALA A N 1
ATOM 728 C CA . ALA A 1 94 ? -26.855 1.489 31.363 1.00 89.00 94 ALA A CA 1
ATOM 729 C C . ALA A 1 94 ? -27.005 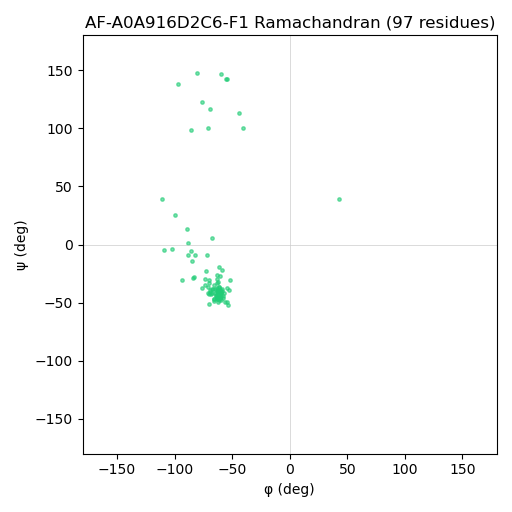0.912 32.781 1.00 89.00 94 ALA A C 1
ATOM 731 O O . ALA A 1 94 ? -27.881 1.325 33.536 1.00 89.00 94 ALA A O 1
ATOM 732 N N . ARG A 1 95 ? -26.121 -0.012 33.176 1.00 87.00 95 ARG A N 1
ATOM 733 C CA . ARG A 1 95 ? -26.102 -0.578 34.535 1.00 87.00 95 ARG A CA 1
ATOM 734 C C . ARG A 1 95 ? -25.564 0.398 35.581 1.00 87.00 95 ARG A C 1
ATOM 736 O O . ARG A 1 95 ? -25.969 0.302 36.732 1.00 87.00 95 ARG A O 1
ATOM 743 N N . GLN A 1 96 ? -24.662 1.306 35.203 1.00 78.38 96 GLN A N 1
ATOM 744 C CA . GLN A 1 96 ? -24.098 2.317 36.110 1.00 78.38 96 GLN A CA 1
ATOM 745 C C . GLN A 1 96 ? -24.990 3.553 36.276 1.00 78.38 96 GLN A C 1
ATOM 747 O O . GLN A 1 96 ? -24.940 4.188 37.320 1.00 78.38 96 GLN A O 1
ATOM 752 N N . SER A 1 97 ? -25.807 3.893 35.276 1.00 67.88 97 SER A N 1
ATOM 753 C CA . SER A 1 97 ? -26.744 5.029 35.343 1.00 67.88 97 SER A CA 1
ATOM 754 C C . SER A 1 97 ? -28.098 4.693 35.989 1.00 67.88 97 SER A C 1
ATOM 756 O O . SER A 1 97 ? -28.912 5.589 36.193 1.00 67.88 97 SER A O 1
ATOM 758 N N . GLY A 1 98 ? -28.339 3.419 36.319 1.00 56.53 98 GLY A N 1
ATOM 759 C CA . GLY A 1 98 ? -29.542 2.927 37.000 1.00 56.53 98 GLY A CA 1
ATOM 760 C C . GLY A 1 98 ? -29.390 2.687 38.509 1.00 56.53 98 GLY A C 1
ATOM 761 O O . GLY A 1 98 ? -30.108 1.837 39.036 1.00 56.53 98 GLY A O 1
ATOM 762 N N . GLY A 1 99 ? -28.456 3.369 39.183 1.00 44.88 99 GLY A N 1
ATOM 763 C CA . GLY A 1 99 ? -28.229 3.305 40.635 1.00 44.88 99 GLY A CA 1
ATOM 764 C C . GLY A 1 99 ? -28.273 4.677 41.288 1.00 44.88 99 GLY A C 1
ATOM 765 O O . GLY A 1 99 ? -27.774 5.632 40.653 1.00 44.88 99 GLY A O 1
#

Mean predicted aligned error: 11.87 Å

Solvent-accessible surface area (backbone atoms only — not comparable to full-atom values): 5896 Å² total; per-residue (Å²): 120,76,76,71,54,58,66,54,55,69,76,61,53,89,60,76,80,54,79,64,82,45,70,70,60,53,52,52,47,52,52,53,45,52,54,47,48,76,73,34,59,85,90,46,29,67,62,54,46,49,52,48,50,54,58,46,48,68,71,56,74,66,72,53,69,71,58,50,55,50,50,53,52,52,50,51,56,46,52,57,50,47,55,54,49,54,50,53,49,52,54,53,52,56,61,63,72,72,112